Protein AF-A0A7S2J166-F1 (afdb_monomer_lite)

InterPro domains:
  IPR044669 Voltage-dependent anion channel-forming protein YneE/VCCN1/2-like [PF25539] (8-43)

Foldseek 3Di:
DVVVVVVCVVVVVVVVVVCVVCQCDDDPNHDPVVVVVVVVVVVVVVVVVVVVVVVVVVVVVVVVVVVVVVVVVVVVVVVVVPPPPDDDDDDDDPPPPPPDDPDDDPPDPPPPDDDDD

Structure (mmCIF, N/CA/C/O backbone):
data_AF-A0A7S2J166-F1
#
_entry.id   AF-A0A7S2J166-F1
#
loop_
_atom_site.group_PDB
_atom_site.id
_atom_site.type_symbol
_atom_site.label_atom_id
_atom_site.label_alt_id
_atom_site.label_comp_id
_atom_site.label_asym_id
_atom_site.label_entity_id
_atom_site.label_seq_id
_atom_site.pdbx_PDB_ins_code
_atom_site.Cartn_x
_atom_site.Cartn_y
_atom_site.Cartn_z
_atom_site.occupancy
_atom_site.B_iso_or_equiv
_atom_site.auth_seq_id
_atom_site.auth_c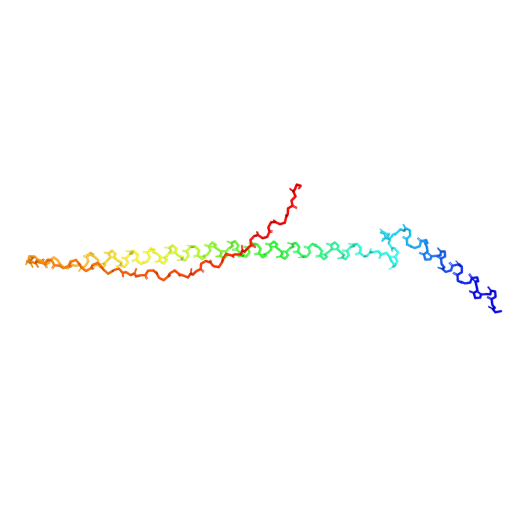omp_id
_atom_site.auth_asym_id
_atom_site.auth_atom_id
_atom_site.pdbx_PDB_model_num
ATOM 1 N N . PRO A 1 1 ? 37.830 0.603 -29.358 1.00 65.25 1 PRO A N 1
ATOM 2 C CA . PRO A 1 1 ? 37.291 0.386 -27.993 1.00 65.25 1 PRO A CA 1
ATOM 3 C C . PRO A 1 1 ? 36.640 1.632 -27.368 1.00 65.25 1 PRO A C 1
ATOM 5 O O . PRO A 1 1 ? 35.513 1.531 -26.905 1.00 65.25 1 PRO A O 1
ATOM 8 N N . ILE A 1 2 ? 37.306 2.795 -27.390 1.00 76.38 2 ILE A N 1
ATOM 9 C CA . ILE A 1 2 ? 36.811 4.027 -26.746 1.00 76.38 2 ILE A CA 1
ATOM 10 C C . ILE A 1 2 ? 35.511 4.530 -27.393 1.00 76.38 2 ILE A C 1
ATOM 12 O O . ILE A 1 2 ? 34.569 4.838 -26.671 1.00 76.38 2 ILE A O 1
ATOM 16 N N . SER A 1 3 ? 35.413 4.526 -28.731 1.00 79.50 3 SER A N 1
ATOM 17 C CA . SER A 1 3 ? 34.187 4.984 -29.407 1.00 79.50 3 SER A CA 1
ATOM 18 C C . SER A 1 3 ? 32.979 4.092 -29.107 1.00 79.50 3 SER A C 1
ATOM 20 O O . SER A 1 3 ? 31.886 4.597 -28.900 1.00 79.50 3 SER A O 1
ATOM 22 N N . MET A 1 4 ? 33.178 2.775 -29.004 1.00 85.12 4 MET A N 1
ATOM 23 C CA . MET A 1 4 ? 32.102 1.835 -28.682 1.00 85.12 4 MET A CA 1
ATOM 24 C C . MET A 1 4 ? 31.575 2.051 -27.255 1.00 85.12 4 MET A C 1
ATOM 26 O O . MET A 1 4 ? 30.369 2.026 -27.039 1.00 85.12 4 MET A O 1
ATOM 30 N N . GLY A 1 5 ? 32.471 2.338 -26.301 1.00 83.56 5 GLY A N 1
ATOM 31 C CA . GLY A 1 5 ? 32.091 2.682 -24.930 1.00 83.56 5 GLY A CA 1
ATOM 32 C C . GLY A 1 5 ? 31.272 3.969 -24.861 1.00 83.56 5 GLY A C 1
ATOM 33 O O . GLY A 1 5 ? 30.214 3.983 -24.244 1.00 83.56 5 GLY A O 1
ATOM 34 N N . THR A 1 6 ? 31.702 5.028 -25.553 1.00 86.19 6 THR A N 1
ATOM 35 C CA . THR A 1 6 ? 30.941 6.286 -25.589 1.00 86.19 6 THR A CA 1
ATOM 36 C C . THR A 1 6 ? 29.576 6.116 -26.249 1.00 86.19 6 THR A C 1
ATOM 38 O O . THR A 1 6 ? 28.597 6.656 -25.749 1.00 86.19 6 THR A O 1
ATOM 41 N N . THR A 1 7 ? 29.482 5.332 -27.326 1.00 87.88 7 THR A N 1
ATOM 42 C CA . THR A 1 7 ? 28.211 5.085 -28.014 1.00 87.88 7 THR A CA 1
ATOM 43 C C . THR A 1 7 ? 27.226 4.323 -27.125 1.00 87.88 7 THR A C 1
ATOM 45 O O . THR A 1 7 ? 26.077 4.742 -27.028 1.00 87.88 7 THR A O 1
ATOM 48 N N . CYS A 1 8 ? 27.667 3.284 -26.404 1.00 86.44 8 CYS A N 1
ATOM 49 C CA . CYS A 1 8 ? 26.810 2.598 -25.430 1.00 86.44 8 CYS A CA 1
ATOM 50 C C . CYS A 1 8 ? 26.313 3.534 -24.322 1.00 86.44 8 CYS A C 1
ATOM 52 O O . CYS A 1 8 ? 25.156 3.439 -23.933 1.00 86.44 8 CYS A O 1
ATOM 54 N N . CYS A 1 9 ? 27.154 4.450 -23.831 1.00 88.81 9 CYS A N 1
ATOM 55 C CA . CYS A 1 9 ? 26.725 5.407 -22.811 1.00 88.81 9 CYS A CA 1
ATOM 56 C C . CYS A 1 9 ? 25.639 6.364 -23.327 1.00 88.81 9 CYS A C 1
ATOM 58 O O . CYS A 1 9 ? 24.683 6.619 -22.607 1.00 88.81 9 CYS A O 1
ATOM 60 N N . PHE A 1 10 ? 25.762 6.884 -24.554 1.00 90.31 10 PHE A N 1
ATOM 61 C CA . PHE A 1 10 ? 24.752 7.789 -25.120 1.00 90.31 10 PHE A CA 1
ATOM 62 C C . PHE A 1 10 ? 23.413 7.090 -25.362 1.00 90.31 10 PHE A C 1
ATOM 64 O O . PHE A 1 10 ? 22.386 7.625 -24.963 1.00 90.31 10 PHE A O 1
ATOM 71 N N . TYR A 1 11 ? 23.425 5.892 -25.954 1.00 91.31 11 TYR A N 1
ATOM 72 C CA . TYR A 1 11 ? 22.192 5.129 -26.171 1.00 91.31 11 TYR A CA 1
ATOM 73 C C . TYR A 1 11 ? 21.555 4.664 -24.860 1.00 91.31 11 TYR A C 1
ATOM 75 O O .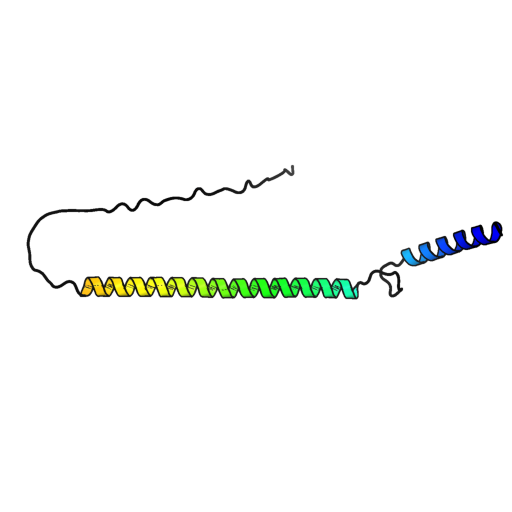 TYR A 1 11 ? 20.347 4.773 -24.707 1.00 91.31 11 TYR A O 1
ATOM 83 N N . GLY A 1 12 ? 22.358 4.216 -23.890 1.00 88.62 12 GLY A N 1
ATOM 84 C CA . GLY A 1 12 ? 21.832 3.810 -22.587 1.00 88.62 12 GLY A CA 1
ATOM 85 C C . GLY A 1 12 ? 21.203 4.971 -21.812 1.00 88.62 12 GLY A C 1
ATOM 86 O O . GLY A 1 12 ? 20.191 4.784 -21.150 1.00 88.62 12 GLY A O 1
ATOM 87 N N . LEU A 1 13 ? 21.767 6.182 -21.901 1.00 90.31 13 LEU A N 1
ATOM 88 C CA . LEU A 1 13 ? 21.167 7.365 -21.274 1.00 90.31 13 LEU A CA 1
ATOM 89 C C . LEU A 1 13 ? 19.867 7.802 -21.960 1.00 90.31 13 LEU A C 1
ATOM 91 O O . LEU A 1 13 ? 18.953 8.241 -21.266 1.00 90.31 13 LEU A O 1
ATOM 95 N N . ASP A 1 14 ? 19.790 7.689 -23.286 1.00 90.44 14 ASP A N 1
ATOM 96 C CA . ASP A 1 14 ? 18.577 7.991 -24.056 1.00 90.44 14 ASP A CA 1
ATOM 97 C C . ASP A 1 14 ? 17.433 7.030 -23.692 1.00 90.44 14 ASP A C 1
ATOM 99 O O . ASP A 1 14 ? 16.322 7.464 -23.397 1.00 90.44 14 ASP A O 1
ATOM 103 N N . GLU A 1 15 ? 17.735 5.733 -23.590 1.00 87.62 15 GLU A N 1
ATOM 104 C CA . GLU A 1 15 ? 16.773 4.692 -23.212 1.00 87.62 15 GLU A CA 1
ATOM 105 C C . GLU A 1 15 ? 16.253 4.874 -21.777 1.00 87.62 15 GLU A C 1
ATOM 107 O O . GLU A 1 15 ? 15.044 4.877 -21.560 1.00 87.62 15 GLU A O 1
ATOM 112 N N . ILE A 1 16 ? 17.134 5.154 -20.808 1.00 87.75 16 ILE A N 1
ATOM 113 C CA . ILE A 1 16 ? 16.718 5.481 -19.430 1.00 87.75 16 ILE A CA 1
ATOM 114 C C . ILE A 1 16 ? 15.861 6.755 -19.405 1.00 87.75 16 ILE A C 1
ATOM 116 O O . ILE A 1 16 ? 14.907 6.850 -18.635 1.00 87.75 16 ILE A O 1
ATOM 120 N N . GLY A 1 17 ? 16.200 7.750 -20.228 1.00 86.81 17 GLY A N 1
ATOM 121 C CA . GLY A 1 17 ? 15.416 8.976 -20.356 1.00 86.81 17 GLY A CA 1
ATOM 122 C C . GLY A 1 17 ? 13.990 8.705 -20.833 1.00 86.81 17 GLY A C 1
ATOM 123 O O . GLY A 1 17 ? 13.049 9.251 -20.260 1.00 86.81 17 GLY A O 1
ATOM 124 N N . ALA A 1 18 ? 13.838 7.828 -21.826 1.00 85.69 18 ALA A N 1
ATOM 125 C CA . ALA A 1 18 ? 12.541 7.406 -22.341 1.00 85.69 18 ALA A CA 1
ATOM 126 C C . ALA A 1 18 ? 11.743 6.586 -21.311 1.00 85.69 18 ALA A C 1
ATOM 128 O O . ALA A 1 18 ? 10.560 6.855 -21.111 1.00 85.69 18 ALA A O 1
ATOM 129 N N . GLU A 1 19 ? 12.382 5.647 -20.604 1.00 85.88 19 GLU A N 1
ATOM 130 C CA . GLU A 1 19 ? 11.728 4.860 -19.545 1.00 85.88 19 GLU A CA 1
ATOM 131 C C . GLU A 1 19 ? 11.201 5.748 -18.404 1.00 85.88 19 GLU A C 1
ATOM 133 O O . GLU A 1 19 ? 10.119 5.520 -17.868 1.00 85.88 19 GLU A O 1
ATOM 138 N N . LEU A 1 20 ? 11.929 6.807 -18.039 1.00 85.69 20 LEU A N 1
ATOM 139 C CA . LEU A 1 20 ? 11.512 7.724 -16.975 1.00 85.69 20 LEU A CA 1
ATOM 140 C C . LEU A 1 20 ? 10.432 8.731 -17.405 1.00 85.69 20 LEU A C 1
ATOM 142 O O . LEU A 1 20 ? 9.855 9.396 -16.540 1.00 85.69 20 LEU A O 1
ATOM 146 N N . GLU A 1 21 ? 10.148 8.871 -18.704 1.00 87.44 21 GLU A N 1
ATOM 147 C CA . GLU A 1 21 ? 9.132 9.804 -19.206 1.00 87.44 21 GLU A CA 1
ATOM 148 C C . GLU A 1 21 ? 7.706 9.345 -18.853 1.00 87.44 21 GLU A C 1
ATOM 150 O O . GLU A 1 21 ? 6.828 10.179 -18.608 1.00 87.44 21 GLU A O 1
ATOM 155 N N . GLN A 1 22 ? 7.469 8.030 -18.769 1.00 86.00 22 GLN A N 1
ATOM 156 C CA . GLN A 1 22 ? 6.150 7.450 -18.495 1.00 86.00 22 GLN A CA 1
ATOM 157 C C . GLN A 1 22 ? 6.141 6.525 -17.270 1.00 86.00 22 GLN A C 1
ATOM 159 O O . GLN A 1 22 ? 5.782 5.361 -17.381 1.00 86.00 22 GLN A O 1
ATOM 164 N N . PRO A 1 23 ? 6.374 7.048 -16.055 1.00 85.38 23 PRO A N 1
ATOM 165 C CA . PRO A 1 23 ? 6.594 6.228 -14.858 1.00 85.38 23 PRO A CA 1
ATOM 166 C C . PRO A 1 23 ? 5.348 5.479 -14.336 1.00 85.38 23 PRO A C 1
ATOM 168 O O . PRO A 1 23 ? 5.397 4.819 -13.295 1.00 85.38 23 PRO A O 1
ATOM 171 N N . PHE A 1 24 ? 4.198 5.638 -14.994 1.00 89.50 24 PHE A N 1
ATOM 172 C CA . PHE A 1 24 ? 2.901 5.072 -14.608 1.00 89.50 24 PHE A CA 1
ATOM 173 C C . PHE A 1 24 ? 2.353 4.086 -15.649 1.00 89.50 24 PHE A C 1
ATOM 175 O O . PHE A 1 24 ? 1.137 3.882 -15.720 1.00 89.50 24 PHE A O 1
ATOM 182 N N . GLY A 1 25 ? 3.221 3.527 -16.487 1.00 86.88 25 GLY A N 1
ATOM 183 C CA . GLY A 1 25 ? 2.859 2.541 -17.490 1.00 86.88 25 GLY A CA 1
ATOM 184 C C . GLY A 1 25 ? 2.786 1.112 -16.944 1.00 86.88 25 GLY A C 1
ATOM 185 O O . GLY A 1 25 ? 2.360 0.847 -15.814 1.00 86.88 25 GLY A O 1
ATOM 186 N N . VAL A 1 26 ? 3.143 0.171 -17.814 1.00 85.62 26 VAL A N 1
ATOM 187 C CA . VAL A 1 26 ? 3.185 -1.272 -17.539 1.00 85.62 26 VAL A CA 1
ATOM 188 C C . VAL A 1 26 ? 4.595 -1.841 -17.695 1.00 85.62 26 VAL A C 1
ATOM 190 O O . VAL A 1 26 ? 4.764 -3.064 -17.669 1.00 85.62 26 VAL A O 1
ATOM 193 N N . ASP A 1 27 ? 5.587 -0.971 -17.872 1.00 87.25 27 ASP A N 1
ATOM 194 C CA . ASP A 1 27 ? 6.967 -1.368 -18.066 1.00 87.25 27 ASP A CA 1
ATOM 195 C C . ASP A 1 27 ? 7.561 -1.905 -16.757 1.00 87.25 27 ASP A C 1
ATOM 197 O O . ASP A 1 27 ? 7.110 -1.569 -15.657 1.00 87.25 27 ASP A O 1
ATOM 201 N N . PRO A 1 28 ? 8.584 -2.774 -16.831 1.00 85.06 28 PRO A N 1
ATOM 202 C CA . PRO A 1 28 ? 9.154 -3.404 -15.642 1.00 85.06 28 PRO A CA 1
ATOM 203 C C . PRO A 1 28 ? 9.700 -2.416 -14.602 1.00 85.06 28 PRO A C 1
ATOM 205 O O . PRO A 1 28 ? 9.730 -2.746 -13.414 1.00 85.06 28 PRO A O 1
ATOM 208 N N . ASN A 1 29 ? 10.132 -1.236 -15.055 1.00 85.56 29 ASN A N 1
ATOM 209 C CA . ASN A 1 29 ? 10.717 -0.182 -14.228 1.00 85.56 29 ASN A CA 1
ATOM 210 C C . ASN A 1 29 ? 9.695 0.882 -13.789 1.00 85.56 29 ASN A C 1
ATOM 212 O O . ASN A 1 29 ? 10.058 1.797 -13.047 1.00 85.56 29 ASN A O 1
ATOM 216 N N . ASP A 1 30 ? 8.426 0.738 -14.178 1.00 91.81 30 ASP A N 1
ATOM 217 C CA . ASP A 1 30 ? 7.360 1.645 -13.764 1.00 91.81 30 ASP A CA 1
ATOM 218 C C . ASP A 1 30 ? 6.953 1.441 -12.307 1.00 91.81 30 ASP A C 1
ATOM 220 O O . ASP A 1 30 ? 7.198 0.407 -11.667 1.00 91.81 30 ASP A O 1
ATOM 224 N N . PHE A 1 31 ? 6.264 2.441 -11.757 1.00 90.44 31 PHE A N 1
ATOM 225 C CA . PHE A 1 31 ? 5.750 2.334 -10.405 1.00 90.44 31 PHE A CA 1
ATOM 226 C C . PHE A 1 31 ? 4.716 1.204 -10.295 1.00 90.44 31 PHE A C 1
ATOM 228 O O . PHE A 1 31 ? 3.762 1.142 -11.072 1.00 90.44 31 PHE A O 1
ATOM 235 N N . PRO A 1 32 ? 4.806 0.342 -9.265 1.00 92.00 32 PRO A N 1
ATOM 236 C CA . PRO A 1 32 ? 3.875 -0.764 -9.087 1.00 92.00 32 PRO A CA 1
ATOM 237 C C . PRO A 1 32 ? 2.541 -0.280 -8.489 1.00 92.00 32 PRO A C 1
ATOM 239 O O . PRO A 1 32 ? 2.207 -0.584 -7.340 1.00 92.00 32 PRO A O 1
ATOM 242 N N . LEU A 1 33 ? 1.757 0.460 -9.278 1.00 92.12 33 LEU A N 1
ATOM 243 C CA . LEU A 1 33 ? 0.521 1.126 -8.850 1.00 92.12 33 LEU A CA 1
ATOM 244 C C . LEU A 1 33 ? -0.506 0.160 -8.255 1.00 92.12 33 LEU A C 1
ATOM 246 O O . LEU A 1 33 ? -1.127 0.468 -7.241 1.00 92.12 33 LEU A O 1
ATOM 250 N N . ILE A 1 34 ? -0.640 -1.038 -8.827 1.00 92.31 34 ILE A N 1
ATOM 251 C CA . ILE A 1 34 ? -1.554 -2.066 -8.310 1.00 92.31 34 ILE A CA 1
ATOM 252 C C . ILE A 1 34 ? -1.137 -2.530 -6.913 1.00 92.31 34 ILE A C 1
ATOM 254 O O . ILE A 1 34 ? -1.981 -2.670 -6.031 1.00 92.31 34 ILE A O 1
ATOM 258 N N . LYS A 1 35 ? 0.167 -2.732 -6.676 1.00 94.12 35 LYS A N 1
ATOM 259 C CA . LYS A 1 35 ? 0.659 -3.125 -5.346 1.00 94.12 35 LYS A CA 1
ATOM 260 C C . LYS A 1 35 ? 0.399 -2.016 -4.332 1.00 94.12 35 LYS A C 1
ATOM 262 O O . LYS A 1 35 ? -0.079 -2.298 -3.243 1.00 94.12 35 LYS A O 1
ATOM 267 N N . MET A 1 36 ? 0.656 -0.769 -4.719 1.00 94.50 36 MET A N 1
ATOM 268 C CA . MET A 1 36 ? 0.420 0.398 -3.871 1.00 94.50 36 MET A CA 1
ATOM 269 C C . MET A 1 36 ? -1.066 0.569 -3.525 1.00 94.50 36 MET A C 1
ATOM 271 O O . MET A 1 36 ? -1.404 0.795 -2.366 1.00 94.50 36 MET A O 1
ATOM 275 N N . GLY A 1 37 ? -1.955 0.401 -4.508 1.00 95.50 37 GLY A N 1
ATOM 276 C CA . GLY A 1 37 ? -3.403 0.443 -4.304 1.00 95.50 37 GLY A CA 1
ATOM 277 C C . GLY A 1 37 ? -3.898 -0.664 -3.374 1.00 95.50 37 GLY A C 1
ATOM 278 O O . GLY A 1 37 ? -4.708 -0.398 -2.489 1.00 95.50 37 GLY A O 1
ATOM 279 N N . ASN A 1 38 ? -3.364 -1.880 -3.517 1.00 96.88 38 ASN A N 1
ATOM 280 C CA . ASN A 1 38 ? -3.689 -2.989 -2.622 1.00 96.88 38 ASN A CA 1
ATOM 281 C C . ASN A 1 38 ? -3.226 -2.712 -1.186 1.00 96.88 38 ASN A C 1
ATOM 283 O O . ASN A 1 38 ? -4.017 -2.869 -0.263 1.00 96.88 38 ASN A O 1
ATOM 287 N N . SER A 1 39 ? -1.997 -2.222 -0.991 1.00 96.81 39 SER A N 1
ATOM 288 C CA . SER A 1 39 ? -1.512 -1.850 0.345 1.00 96.81 39 SER A CA 1
ATOM 289 C C . SER A 1 39 ? -2.377 -0.767 0.994 1.00 96.81 39 SER A C 1
ATOM 291 O O . SER A 1 39 ? -2.720 -0.878 2.166 1.00 96.81 39 SER A O 1
ATOM 293 N N . LEU A 1 40 ? -2.804 0.240 0.225 1.00 96.62 40 LEU A N 1
ATOM 294 C CA . LEU A 1 40 ? -3.708 1.271 0.733 1.00 96.62 40 LEU A CA 1
ATOM 295 C C . LEU A 1 40 ? -5.079 0.697 1.125 1.00 96.62 40 LEU A C 1
ATOM 297 O O . LEU A 1 40 ? -5.651 1.093 2.140 1.00 96.62 40 LEU A O 1
ATOM 301 N N . ALA A 1 41 ? -5.620 -0.226 0.328 1.00 97.06 41 ALA A N 1
ATOM 302 C CA . ALA A 1 41 ? -6.884 -0.883 0.639 1.00 97.06 41 ALA A CA 1
ATOM 303 C C . ALA A 1 41 ? -6.792 -1.711 1.933 1.00 97.06 41 ALA A C 1
ATOM 305 O O . ALA A 1 41 ? -7.695 -1.635 2.769 1.00 97.06 41 ALA A O 1
ATOM 306 N N . ASP A 1 42 ? -5.687 -2.433 2.124 1.00 97.62 42 ASP A N 1
ATOM 307 C CA . ASP A 1 42 ? -5.428 -3.224 3.329 1.00 97.62 42 ASP A CA 1
ATOM 308 C C . ASP A 1 42 ? -5.320 -2.336 4.581 1.00 97.62 42 ASP A C 1
ATOM 310 O O . ASP A 1 42 ? -5.909 -2.644 5.624 1.00 97.62 42 ASP A O 1
ATOM 314 N N . ASP A 1 43 ? -4.636 -1.194 4.475 1.00 97.00 43 ASP A N 1
ATOM 315 C CA . ASP A 1 43 ? -4.522 -0.222 5.567 1.00 97.00 43 ASP A CA 1
ATOM 316 C C . ASP A 1 43 ? -5.894 0.338 5.972 1.00 97.00 43 ASP A C 1
ATOM 318 O O . ASP A 1 43 ? -6.225 0.428 7.162 1.00 97.00 43 ASP A O 1
ATOM 322 N N . LEU A 1 44 ? -6.732 0.676 4.989 1.00 96.88 44 LEU A N 1
ATOM 323 C CA . LEU A 1 44 ? -8.089 1.165 5.235 1.00 96.88 44 LEU A CA 1
ATOM 324 C C . LEU A 1 44 ? -8.978 0.095 5.878 1.00 96.88 44 LEU A C 1
ATOM 326 O O . LEU A 1 44 ? -9.721 0.403 6.815 1.00 96.88 44 LEU A O 1
ATOM 330 N N . ASP A 1 45 ? -8.891 -1.157 5.431 1.00 97.38 45 ASP A N 1
ATOM 331 C CA . ASP A 1 45 ? -9.627 -2.265 6.044 1.00 97.38 45 ASP A CA 1
ATOM 332 C C . ASP A 1 45 ? -9.187 -2.485 7.501 1.00 97.38 45 ASP A C 1
ATOM 334 O O . ASP A 1 45 ? -10.020 -2.612 8.407 1.00 97.38 45 ASP A O 1
ATOM 338 N N . CYS A 1 46 ? -7.883 -2.422 7.775 1.00 95.81 46 CYS A N 1
ATOM 339 C CA . CYS A 1 46 ? -7.350 -2.500 9.134 1.00 95.81 46 CYS A CA 1
ATOM 340 C C . CYS A 1 46 ? -7.901 -1.383 10.038 1.00 95.81 46 CYS A C 1
ATOM 342 O O . CYS A 1 46 ? -8.358 -1.642 11.164 1.00 95.81 46 CYS A O 1
ATOM 344 N N . LEU A 1 47 ? -7.930 -0.145 9.538 1.00 96.75 47 LEU A N 1
ATOM 345 C CA . LEU A 1 47 ? -8.494 0.998 10.257 1.00 96.75 47 LEU A CA 1
ATOM 346 C C . LEU A 1 47 ? -9.988 0.816 10.538 1.00 96.75 47 LEU A C 1
ATOM 348 O O . LEU A 1 47 ? -10.431 1.035 11.670 1.00 96.75 47 LEU A O 1
ATOM 352 N N . LEU A 1 48 ? -10.767 0.362 9.554 1.00 96.44 48 LEU A N 1
ATOM 353 C CA . LEU A 1 48 ? -12.202 0.118 9.713 1.00 96.44 48 LEU A CA 1
ATOM 354 C C . LEU A 1 48 ? -12.487 -0.977 10.743 1.00 96.4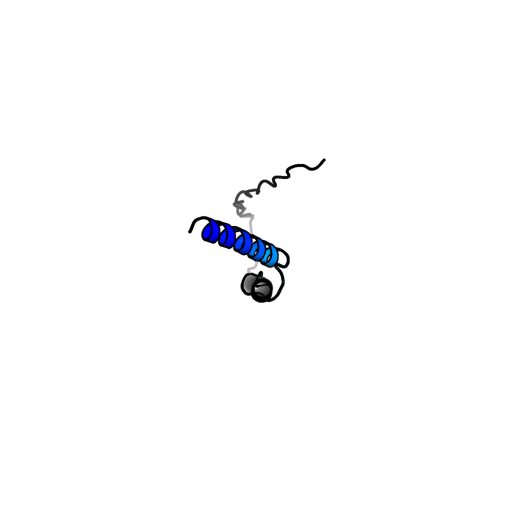4 48 LEU A C 1
ATOM 356 O O . LEU A 1 48 ? -13.339 -0.801 11.622 1.00 96.44 48 LEU A O 1
ATOM 360 N N . ARG A 1 49 ? -11.751 -2.090 10.694 1.00 95.56 49 ARG A N 1
ATOM 361 C CA . ARG A 1 49 ? -11.866 -3.177 11.679 1.00 95.56 49 ARG A CA 1
ATOM 362 C C . ARG A 1 49 ? -11.528 -2.693 13.082 1.00 95.56 49 ARG A C 1
ATOM 364 O O . ARG A 1 49 ? -12.254 -2.996 14.031 1.00 95.56 49 ARG A O 1
ATOM 371 N N . THR A 1 50 ? -10.469 -1.901 13.212 1.00 95.75 50 THR A N 1
ATOM 372 C CA . THR A 1 50 ? -10.043 -1.333 14.495 1.00 95.75 50 THR A CA 1
ATOM 373 C C . THR A 1 50 ? -11.097 -0.383 15.054 1.00 95.75 50 THR A C 1
ATOM 375 O O . THR A 1 50 ? -11.495 -0.518 16.213 1.00 95.75 50 THR A O 1
ATOM 378 N N . ALA A 1 51 ? -11.624 0.521 14.227 1.00 93.75 51 ALA A N 1
ATOM 379 C CA . ALA A 1 51 ? -12.688 1.436 14.620 1.00 93.75 51 ALA A CA 1
ATOM 380 C C . ALA A 1 51 ? -13.950 0.679 15.060 1.00 93.75 51 ALA A C 1
ATOM 382 O O . ALA A 1 51 ? -14.529 0.985 16.105 1.00 93.75 51 ALA A O 1
ATOM 383 N N . ASN A 1 52 ? -14.355 -0.355 14.318 1.00 94.06 52 ASN A N 1
ATOM 384 C CA . ASN A 1 52 ? -15.503 -1.185 14.681 1.00 94.06 52 ASN A CA 1
ATOM 385 C C . ASN A 1 52 ? -15.282 -1.922 16.005 1.00 94.06 52 ASN A C 1
ATOM 387 O O . ASN A 1 52 ? -16.151 -1.880 16.879 1.00 94.06 52 ASN A O 1
ATOM 391 N N . LYS A 1 53 ? -14.106 -2.524 16.204 1.00 93.81 53 LYS A N 1
ATOM 392 C CA . LYS A 1 53 ? -13.754 -3.200 17.459 1.00 93.81 53 LYS A CA 1
ATOM 393 C C . LYS A 1 53 ? -13.799 -2.242 18.650 1.00 93.81 53 LYS A C 1
ATOM 395 O O . LYS A 1 53 ? -14.382 -2.577 19.678 1.00 93.81 53 LYS A O 1
ATOM 400 N N . GLN A 1 54 ? -13.260 -1.031 18.504 1.00 92.94 54 GLN A N 1
ATOM 401 C CA . GLN A 1 54 ? -13.318 -0.007 19.550 1.00 92.94 54 GLN A CA 1
ATOM 402 C C . GLN A 1 54 ? -14.756 0.423 19.863 1.00 92.94 54 GLN A C 1
ATOM 404 O O . GLN A 1 54 ? -15.112 0.573 21.032 1.00 92.94 54 GLN A O 1
ATOM 409 N N . ARG A 1 55 ? -15.606 0.593 18.842 1.00 91.62 55 ARG A N 1
ATOM 410 C CA . ARG A 1 55 ? -17.023 0.946 19.037 1.00 91.62 55 ARG A CA 1
ATOM 411 C C . ARG A 1 55 ? -17.781 -0.141 19.791 1.00 91.62 55 ARG A C 1
ATOM 413 O O . ARG A 1 55 ? -18.583 0.186 20.662 1.00 91.62 55 ARG A O 1
ATOM 420 N N . VAL A 1 56 ? -17.535 -1.410 19.470 1.00 91.69 56 VAL A N 1
ATOM 421 C CA . VAL A 1 56 ? -18.157 -2.546 20.164 1.00 91.69 56 VAL A CA 1
ATOM 422 C C . VAL A 1 56 ? -17.658 -2.641 21.605 1.00 91.69 56 VAL A C 1
ATOM 424 O O . VAL A 1 56 ? -18.486 -2.725 22.507 1.00 91.69 56 VAL A O 1
ATOM 427 N N . SER A 1 57 ? -16.343 -2.540 21.833 1.00 91.88 57 SER A N 1
ATOM 428 C CA . SER A 1 57 ? -15.765 -2.576 23.185 1.00 91.88 57 SER A CA 1
ATOM 429 C C . SER A 1 57 ? -16.348 -1.478 24.070 1.00 91.88 57 SER A C 1
ATOM 431 O O . SER A 1 57 ? -16.893 -1.775 25.122 1.00 91.88 57 SER A O 1
ATOM 433 N N . ARG A 1 58 ? -16.382 -0.225 23.591 1.00 91.00 58 ARG A N 1
ATOM 434 C CA . ARG A 1 58 ? -16.966 0.891 24.356 1.00 91.00 58 ARG A CA 1
ATOM 435 C C . ARG A 1 58 ? -18.427 0.656 24.728 1.00 91.00 58 ARG A C 1
ATOM 437 O O . ARG A 1 58 ? -18.852 1.030 25.813 1.00 91.00 58 ARG A O 1
ATOM 444 N N . ARG A 1 59 ? -19.219 0.062 23.828 1.00 90.88 59 ARG A N 1
ATOM 445 C CA . ARG A 1 59 ? -20.621 -0.274 24.123 1.00 90.88 59 ARG A CA 1
ATOM 446 C C . ARG A 1 59 ? -20.730 -1.350 25.198 1.00 90.88 59 ARG A C 1
ATOM 448 O O . ARG A 1 59 ? -21.614 -1.252 26.041 1.00 90.88 59 ARG A O 1
ATOM 455 N N . HIS A 1 60 ? -19.854 -2.349 25.157 1.00 92.00 60 HIS A N 1
ATOM 456 C CA . HIS A 1 60 ? -19.800 -3.395 26.170 1.00 92.00 60 HIS A CA 1
ATOM 457 C C . HIS A 1 60 ? -19.410 -2.823 2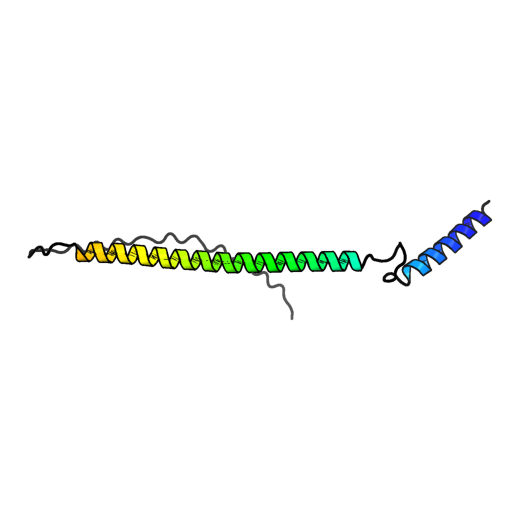7.538 1.00 92.00 60 HIS A C 1
ATOM 459 O O . HIS A 1 60 ? -20.124 -3.051 28.508 1.00 92.00 60 HIS A O 1
ATOM 465 N N . ASP A 1 61 ? -18.355 -2.009 27.597 1.00 90.81 61 ASP A N 1
ATOM 466 C CA . ASP A 1 61 ? -17.861 -1.410 28.843 1.00 90.81 61 ASP A CA 1
ATOM 467 C C . ASP A 1 61 ? -18.939 -0.544 29.518 1.00 90.81 61 ASP A C 1
ATOM 469 O O . ASP A 1 61 ? -19.191 -0.673 30.714 1.00 90.81 61 ASP A O 1
ATOM 473 N N . LEU A 1 62 ? -19.661 0.266 28.733 1.00 91.00 62 LEU A N 1
ATOM 474 C CA . LEU A 1 62 ? -20.790 1.058 29.232 1.00 91.00 62 LEU A CA 1
ATOM 475 C C . LEU A 1 62 ? -21.955 0.185 29.722 1.00 91.00 62 LEU A C 1
ATOM 477 O O . LEU A 1 62 ? -22.590 0.510 30.725 1.00 91.00 62 LEU A O 1
ATOM 481 N N . ALA A 1 63 ? -22.265 -0.911 29.024 1.00 90.19 63 ALA A N 1
ATOM 482 C CA . ALA A 1 63 ? -23.332 -1.821 29.434 1.00 90.19 63 ALA A CA 1
ATOM 483 C C . ALA A 1 63 ? -22.996 -2.536 30.753 1.00 90.19 63 ALA A C 1
ATOM 485 O O . ALA A 1 63 ? -23.866 -2.682 31.614 1.00 90.19 63 ALA A O 1
ATOM 486 N N . GLU A 1 64 ? -21.737 -2.935 30.933 1.00 92.50 64 GLU A N 1
ATOM 487 C CA . GLU A 1 64 ? -21.243 -3.521 32.180 1.00 92.50 64 GLU A CA 1
ATOM 488 C C . GLU A 1 64 ? -21.269 -2.515 33.333 1.00 92.50 64 GLU A C 1
ATOM 490 O O . GLU A 1 64 ? -21.729 -2.846 34.426 1.00 92.50 64 GLU A O 1
ATOM 495 N N . GLU A 1 65 ? -20.876 -1.263 33.093 1.00 91.19 65 GLU A N 1
ATOM 496 C CA . GLU A 1 65 ? -20.950 -0.214 34.111 1.00 91.19 65 GLU A CA 1
ATOM 497 C C . GLU A 1 65 ? -22.396 0.040 34.570 1.00 91.19 65 GLU A C 1
ATOM 499 O O . GLU A 1 65 ? -22.670 0.134 35.772 1.00 91.19 65 GLU A O 1
ATOM 504 N N . VAL A 1 66 ? -23.351 0.088 33.632 1.00 91.62 66 VAL A N 1
ATOM 505 C CA . VAL A 1 66 ? -24.779 0.232 33.955 1.00 91.62 66 VAL A CA 1
ATOM 506 C C . VAL A 1 66 ? -25.270 -0.948 34.796 1.00 91.62 66 VAL A C 1
ATOM 508 O O . VAL A 1 66 ? -25.865 -0.720 35.854 1.00 91.62 66 VAL A O 1
ATOM 511 N N . ARG A 1 67 ? -24.968 -2.189 34.388 1.00 92.06 67 ARG A N 1
ATOM 512 C CA . ARG A 1 67 ? -25.329 -3.401 35.144 1.00 92.06 67 ARG A CA 1
ATOM 513 C C . ARG A 1 67 ? -24.735 -3.406 36.551 1.00 92.06 67 ARG A C 1
ATOM 515 O O . ARG A 1 67 ? -25.430 -3.720 37.521 1.00 92.06 67 ARG A O 1
ATOM 522 N N . HIS A 1 68 ? -23.464 -3.032 36.686 1.00 93.81 68 HIS A N 1
ATOM 523 C CA . HIS A 1 6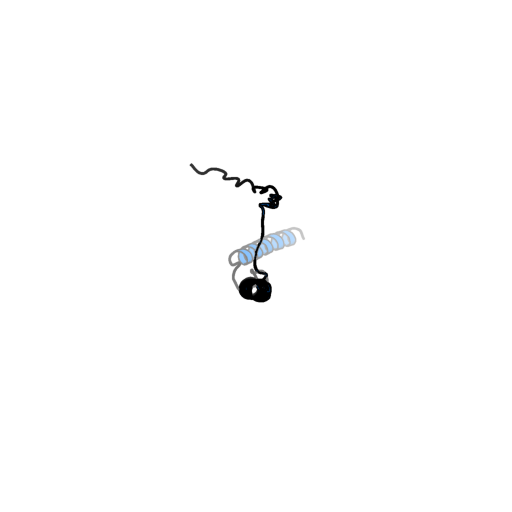8 ? -22.797 -2.958 37.982 1.00 93.81 68 HIS A CA 1
ATOM 524 C C . HIS A 1 68 ? -23.466 -1.920 38.891 1.00 93.81 68 HIS A C 1
ATOM 526 O O . HIS A 1 68 ? -23.772 -2.199 40.054 1.00 93.81 68 HIS A O 1
ATOM 532 N N . ARG A 1 69 ? -23.784 -0.739 38.346 1.00 91.50 69 ARG A N 1
ATOM 533 C CA . ARG A 1 69 ? -24.469 0.324 39.089 1.00 91.50 69 ARG A CA 1
ATOM 534 C C . ARG A 1 69 ? -25.867 -0.095 39.545 1.00 91.50 69 ARG A C 1
ATOM 536 O O . ARG A 1 69 ? -26.263 0.231 40.665 1.00 91.50 69 ARG A O 1
ATOM 543 N N . GLU A 1 70 ? -26.618 -0.801 38.707 1.00 92.56 70 GLU A N 1
ATOM 544 C CA . GLU A 1 70 ? -27.935 -1.343 39.062 1.00 92.56 70 GLU A CA 1
ATOM 545 C C . GLU A 1 70 ? -27.842 -2.399 40.162 1.00 92.56 70 GLU A C 1
ATOM 547 O O . GLU A 1 70 ? -28.588 -2.333 41.140 1.00 92.56 70 GLU A O 1
ATOM 552 N N . THR A 1 71 ? -26.871 -3.306 40.062 1.00 93.75 71 THR A N 1
ATOM 553 C CA . THR A 1 71 ? -26.613 -4.328 41.084 1.00 93.75 71 THR A CA 1
ATOM 554 C C . THR A 1 71 ? -26.326 -3.682 42.442 1.00 93.75 71 THR A C 1
ATOM 556 O O . THR A 1 71 ? -26.959 -4.022 43.442 1.00 93.75 71 THR A O 1
ATOM 559 N N . MET A 1 72 ? -25.451 -2.672 42.479 1.00 89.81 72 MET A N 1
ATOM 560 C CA . MET A 1 72 ? -25.128 -1.940 43.710 1.00 89.81 72 MET A CA 1
ATOM 561 C C . MET A 1 72 ? -26.333 -1.179 44.279 1.00 89.81 72 MET A C 1
ATOM 563 O O . MET A 1 72 ? -26.519 -1.123 45.498 1.00 89.81 72 MET A O 1
ATOM 567 N N . ARG A 1 73 ? -27.190 -0.614 43.417 1.00 89.94 73 ARG A N 1
ATOM 568 C CA . ARG A 1 73 ? -28.448 0.022 43.844 1.00 89.94 73 ARG A CA 1
ATOM 569 C C . ARG A 1 73 ? -29.416 -0.982 44.462 1.00 89.94 73 ARG A C 1
ATOM 571 O O . ARG A 1 73 ? -30.000 -0.673 45.498 1.00 89.94 73 ARG A O 1
ATOM 578 N N . SER A 1 74 ? -29.563 -2.157 43.856 1.00 88.81 74 SER A N 1
ATOM 579 C CA . SER A 1 74 ? -30.421 -3.227 44.370 1.00 88.81 74 SER A CA 1
ATOM 580 C C . SER A 1 74 ? -29.961 -3.690 45.756 1.00 88.81 74 SER A C 1
ATOM 582 O O . SER A 1 74 ? -30.748 -3.675 46.703 1.00 88.81 74 SER A O 1
ATOM 584 N N . ILE A 1 75 ? -28.660 -3.969 45.922 1.00 86.62 75 ILE A N 1
ATOM 585 C CA . ILE A 1 75 ? -28.069 -4.346 47.219 1.00 86.62 75 ILE A CA 1
ATOM 586 C C . ILE A 1 75 ? -28.370 -3.285 48.284 1.00 86.62 75 ILE A C 1
ATOM 588 O O . ILE A 1 75 ? -28.815 -3.611 49.386 1.00 86.62 75 ILE A O 1
ATOM 592 N N . ARG A 1 76 ? -28.181 -2.002 47.950 1.00 84.12 76 ARG A N 1
ATOM 593 C CA . ARG A 1 76 ? -28.469 -0.894 48.868 1.00 84.12 76 ARG A CA 1
ATOM 594 C C . ARG A 1 76 ? -29.947 -0.831 49.257 1.00 84.12 76 ARG A C 1
ATOM 596 O O . ARG A 1 76 ? -30.249 -0.629 50.426 1.00 84.12 76 ARG A O 1
ATOM 603 N N . ALA A 1 77 ? -30.865 -1.010 48.309 1.00 80.31 77 ALA A N 1
ATOM 604 C CA . ALA A 1 77 ? -32.301 -0.984 48.585 1.00 80.31 77 ALA A CA 1
ATOM 605 C C . ALA A 1 77 ? -32.731 -2.131 49.518 1.00 80.31 77 ALA A C 1
ATOM 607 O O . ALA A 1 77 ? -33.480 -1.903 50.468 1.00 80.31 77 ALA A O 1
ATOM 608 N N . HIS A 1 78 ? -32.199 -3.339 49.308 1.00 73.19 78 HIS A N 1
ATOM 609 C CA . HIS A 1 78 ? -32.461 -4.487 50.179 1.00 73.19 78 HIS A CA 1
ATOM 610 C C . HIS A 1 78 ? -31.878 -4.317 51.591 1.00 73.19 78 HIS A C 1
ATOM 612 O O . HIS A 1 78 ? -32.517 -4.722 52.564 1.00 73.19 78 HIS A O 1
ATOM 618 N N . SER A 1 79 ? -30.717 -3.668 51.732 1.00 70.25 79 SER A N 1
ATOM 619 C CA . SER A 1 79 ? -30.136 -3.359 53.047 1.00 70.25 79 SER A CA 1
ATOM 620 C C . SER A 1 79 ? -30.984 -2.360 53.846 1.00 70.25 79 SER A C 1
ATOM 622 O O . SER A 1 79 ? -31.059 -2.475 55.064 1.00 70.25 79 SER A O 1
ATOM 624 N N . VAL A 1 80 ? -31.633 -1.396 53.184 1.00 60.47 80 VAL A N 1
ATOM 625 C CA . VAL A 1 80 ? -32.489 -0.394 53.845 1.00 60.47 80 VAL A CA 1
ATOM 626 C C . VAL A 1 80 ? -33.858 -0.979 54.210 1.00 60.47 80 VAL A C 1
ATOM 628 O O . VAL A 1 80 ? -34.387 -0.675 55.275 1.00 60.47 80 VAL A O 1
ATOM 631 N N . ALA A 1 81 ? -34.414 -1.860 53.371 1.00 57.97 81 ALA A N 1
ATOM 632 C CA . ALA A 1 81 ? -35.696 -2.526 53.627 1.00 57.97 81 ALA A CA 1
ATOM 633 C C . ALA A 1 81 ? -35.632 -3.595 54.737 1.00 57.97 81 ALA A C 1
ATOM 635 O O . ALA A 1 81 ? -36.663 -3.964 55.291 1.00 57.97 81 ALA A O 1
ATOM 636 N N . SER A 1 82 ? -34.431 -4.079 55.067 1.00 54.09 82 SER A N 1
ATOM 637 C CA . SER A 1 82 ? -34.206 -5.095 56.105 1.00 54.09 82 SER A CA 1
ATOM 638 C C . SER A 1 82 ? -33.850 -4.502 57.473 1.00 54.09 82 SER A C 1
ATOM 640 O O . SER A 1 82 ? -33.569 -5.263 58.397 1.00 54.09 82 SER A O 1
ATOM 642 N N . SER A 1 83 ? -33.856 -3.170 57.633 1.00 44.53 83 SER A N 1
ATOM 643 C CA . SER A 1 83 ? -33.742 -2.560 58.961 1.00 44.53 83 SER A CA 1
ATOM 644 C C . SER A 1 83 ? -34.995 -2.901 59.775 1.00 44.53 83 SER A C 1
ATOM 646 O O . SER A 1 83 ? -36.085 -2.450 59.412 1.00 44.53 83 SER A O 1
ATOM 648 N N . PRO A 1 84 ? -34.883 -3.675 60.871 1.00 45.50 84 PRO A N 1
ATOM 649 C CA . PRO A 1 84 ? -36.017 -3.914 61.742 1.00 45.50 84 PRO A CA 1
ATOM 650 C C . PRO A 1 84 ? -36.470 -2.579 62.340 1.00 45.50 84 PRO A C 1
ATOM 652 O O . PRO A 1 84 ? -35.655 -1.745 62.741 1.00 45.50 84 PRO A O 1
ATOM 655 N N . SER A 1 85 ? -37.786 -2.384 62.384 1.00 43.84 85 SER A N 1
ATOM 656 C CA . SER A 1 85 ? -38.433 -1.322 63.149 1.00 43.84 85 SER A CA 1
ATOM 657 C C . SER A 1 85 ? -38.038 -1.467 64.621 1.00 43.84 85 SER A C 1
ATOM 659 O O . SER A 1 85 ? -38.649 -2.232 65.360 1.00 43.84 85 SER A O 1
ATOM 661 N N . ASN A 1 86 ? -36.993 -0.755 65.044 1.00 41.38 86 ASN A N 1
ATOM 662 C CA . ASN A 1 86 ? -36.707 -0.544 66.454 1.00 41.38 86 ASN A CA 1
ATOM 663 C C . ASN A 1 86 ? -37.258 0.820 66.850 1.00 41.38 86 ASN A C 1
ATOM 665 O O . ASN A 1 86 ? -36.786 1.879 66.434 1.00 41.38 86 ASN A O 1
ATOM 669 N N . HIS A 1 87 ? -38.313 0.754 67.646 1.00 38.94 87 HIS A N 1
ATOM 670 C CA . HIS A 1 87 ? -38.959 1.883 68.275 1.00 38.94 87 HIS A CA 1
ATOM 671 C C . HIS A 1 87 ? -38.009 2.509 69.323 1.00 38.94 87 HIS A C 1
ATOM 673 O O . HIS A 1 87 ? -37.692 1.871 70.318 1.00 38.94 87 HIS A O 1
ATOM 679 N N . VAL A 1 88 ? -37.629 3.773 69.079 1.00 47.44 88 VAL A N 1
ATOM 680 C CA . VAL A 1 88 ? -37.346 4.866 70.044 1.00 47.44 88 VAL A CA 1
ATOM 681 C C . VAL A 1 88 ? -36.101 4.766 70.958 1.00 47.44 88 VAL A C 1
ATOM 683 O O . VAL A 1 88 ? -36.029 3.923 71.838 1.00 47.44 88 VAL A O 1
ATOM 686 N N . VAL A 1 89 ? -35.146 5.702 70.781 1.00 39.22 89 VAL A N 1
ATOM 687 C CA . VAL A 1 89 ? -34.673 6.756 71.732 1.00 39.22 89 VAL A CA 1
ATOM 688 C C . VAL A 1 89 ? -33.298 7.305 71.275 1.00 39.22 89 VAL A C 1
ATOM 690 O O . VAL A 1 89 ? -32.324 6.568 71.234 1.00 39.22 89 VAL A O 1
ATOM 693 N N . GLY A 1 90 ? -33.207 8.625 71.047 1.00 42.41 90 GLY A N 1
ATOM 694 C CA . GLY A 1 90 ? -32.082 9.449 71.534 1.00 42.41 90 GLY A CA 1
ATOM 695 C C . GLY A 1 90 ? -30.795 9.622 70.703 1.00 42.41 90 GLY A C 1
ATOM 696 O O . GLY A 1 90 ? -30.023 8.698 70.498 1.00 42.41 90 GLY A O 1
ATOM 697 N N . THR A 1 91 ? -30.508 10.900 70.415 1.00 39.84 91 THR A N 1
ATOM 698 C CA . THR A 1 91 ? -29.182 11.560 70.317 1.00 39.84 91 THR A CA 1
ATOM 699 C C . THR A 1 91 ? -28.272 11.311 69.102 1.00 39.84 91 THR A C 1
ATOM 701 O O . THR A 1 91 ? -27.502 10.365 69.036 1.00 39.84 91 THR A O 1
ATOM 704 N N . THR A 1 92 ? -28.330 12.284 68.181 1.00 50.62 92 THR A N 1
ATOM 705 C CA . THR A 1 92 ? -27.207 12.975 67.510 1.00 50.62 92 THR A CA 1
ATOM 706 C C . THR A 1 92 ? -25.844 12.273 67.464 1.00 50.62 92 THR A C 1
ATOM 708 O O . THR A 1 92 ? -25.079 12.385 68.415 1.00 50.62 92 THR A O 1
ATOM 711 N N . THR A 1 93 ? -25.454 11.774 66.290 1.00 44.28 93 THR A N 1
ATOM 712 C CA . THR A 1 93 ? -24.083 11.917 65.765 1.00 44.28 93 THR A CA 1
ATOM 713 C C . THR A 1 93 ? -24.113 11.903 64.235 1.00 44.28 93 THR A C 1
ATOM 715 O O . THR A 1 93 ? -24.144 10.867 63.577 1.00 44.28 93 THR A O 1
ATOM 718 N N . SER A 1 94 ? -24.113 13.098 63.645 1.00 45.88 94 SER A N 1
ATOM 719 C CA . SER A 1 94 ? -23.857 13.293 62.219 1.00 45.88 94 SER A CA 1
ATOM 720 C C . SER A 1 94 ? -22.375 13.041 61.944 1.00 45.88 94 SER A C 1
ATOM 722 O O . SER A 1 94 ? -21.560 13.957 62.020 1.00 45.88 94 SER A O 1
ATOM 724 N N . SER A 1 95 ? -22.002 11.801 61.641 1.00 44.75 95 SER A N 1
ATOM 725 C CA . SER A 1 95 ? -20.674 11.491 61.107 1.00 44.75 95 SER A CA 1
ATOM 726 C C . SER A 1 95 ? -20.716 11.587 59.585 1.00 44.75 95 SER A C 1
ATOM 728 O O . SER A 1 95 ? -20.885 10.601 58.874 1.00 44.75 95 SER A O 1
ATOM 730 N N . THR A 1 96 ? -20.585 12.814 59.082 1.00 48.16 96 THR A N 1
ATOM 731 C CA . THR A 1 96 ? -20.298 13.086 57.672 1.00 48.16 96 THR A CA 1
ATOM 732 C C . THR A 1 96 ? -18.869 12.628 57.395 1.00 48.16 96 THR A C 1
ATOM 734 O O . THR A 1 96 ? -17.915 13.368 57.623 1.00 48.16 96 THR A O 1
ATOM 737 N N . SER A 1 97 ? -18.693 11.389 56.940 1.00 43.81 97 SER A N 1
ATOM 738 C CA . SER A 1 97 ? -17.405 10.925 56.427 1.00 43.81 97 SER A CA 1
ATOM 739 C C . SER A 1 97 ? -17.128 11.627 55.097 1.00 43.81 97 SER A C 1
ATOM 741 O O . SER A 1 97 ? -17.566 11.190 54.036 1.00 43.81 97 SER A O 1
ATOM 743 N N . THR A 1 98 ? -16.420 12.752 55.161 1.00 45.91 98 THR A N 1
ATOM 744 C CA . THR A 1 98 ? -15.771 13.386 54.014 1.00 45.91 98 THR A CA 1
ATOM 745 C C . THR A 1 98 ? -14.701 12.438 53.484 1.00 45.91 98 THR A C 1
ATOM 747 O O . THR A 1 98 ? -13.589 12.392 54.008 1.00 45.91 98 THR A O 1
ATOM 750 N N . LEU A 1 99 ? -15.040 11.652 52.463 1.00 44.34 99 LEU A N 1
ATOM 751 C CA . LEU A 1 99 ? -14.044 10.973 51.644 1.00 44.34 99 LEU A CA 1
ATOM 752 C C . LEU A 1 99 ? -13.334 12.056 50.818 1.00 44.34 99 LEU A C 1
ATOM 754 O O . LEU A 1 99 ? -13.958 12.701 49.973 1.00 44.34 99 LEU A O 1
ATOM 758 N N . SER A 1 100 ? -12.058 12.309 51.105 1.00 46.53 100 SER A N 1
ATOM 759 C CA . SER A 1 100 ? -11.242 13.208 50.296 1.00 46.53 100 SER A CA 1
ATOM 760 C C . SER A 1 100 ? -11.033 12.582 48.918 1.00 46.53 100 SER A C 1
ATOM 762 O O . SER A 1 100 ? -10.527 11.469 48.778 1.00 46.53 100 SER A O 1
ATOM 764 N N . PHE A 1 101 ? -11.447 13.300 47.878 1.00 42.84 101 PHE A N 1
ATOM 765 C CA . PHE A 1 101 ? -11.063 12.972 46.515 1.00 42.84 101 PHE A CA 1
ATOM 766 C C . PHE A 1 101 ? -9.568 13.258 46.363 1.00 42.84 101 PHE A C 1
ATOM 768 O O . PHE A 1 101 ? -9.131 14.405 46.429 1.00 42.84 101 PHE A O 1
ATOM 775 N N . TYR A 1 102 ? -8.781 12.206 46.162 1.00 42.09 102 TYR A N 1
ATOM 776 C CA . TYR A 1 102 ? -7.470 12.328 45.547 1.00 42.09 102 TYR A CA 1
ATOM 777 C C . TYR A 1 102 ? -7.692 12.692 44.072 1.00 42.09 102 TYR A C 1
ATOM 779 O O . TYR A 1 102 ? -8.134 11.854 43.288 1.00 42.09 102 TYR A O 1
ATOM 787 N N . SER A 1 103 ? -7.448 13.954 43.710 1.00 48.72 103 SER A N 1
ATOM 788 C CA . SER A 1 103 ? -7.343 14.391 42.313 1.00 48.72 103 SER A CA 1
ATOM 789 C C . SER A 1 103 ? -5.952 14.035 41.791 1.00 48.72 103 SER A C 1
ATOM 791 O O . SER A 1 103 ? -4.984 14.651 42.244 1.00 48.72 103 SER A O 1
ATOM 793 N N . PRO A 1 104 ? -5.795 13.107 40.831 1.00 46.38 104 PRO A N 1
ATOM 794 C CA . PRO A 1 104 ? -4.575 13.072 40.046 1.00 46.38 104 PRO A CA 1
ATOM 795 C C . PRO A 1 104 ? -4.538 14.331 39.172 1.00 46.38 104 PRO A C 1
ATOM 797 O O . PRO A 1 104 ? -5.519 14.678 38.510 1.00 46.38 104 PRO A O 1
ATOM 800 N N . ALA A 1 105 ? -3.414 15.043 39.231 1.00 47.03 105 ALA A N 1
ATOM 801 C CA . ALA A 1 105 ? -3.146 16.215 38.415 1.00 47.03 105 ALA A CA 1
ATOM 802 C C . ALA A 1 105 ? -3.413 15.898 36.937 1.00 47.03 105 ALA A C 1
ATOM 804 O O . ALA A 1 105 ? -2.896 14.926 36.390 1.00 47.03 105 ALA A O 1
ATOM 805 N N . VAL A 1 106 ? -4.244 16.728 36.308 1.00 51.06 106 VAL A N 1
ATOM 806 C CA . VAL A 1 106 ? -4.415 16.757 34.859 1.00 51.06 106 VAL A CA 1
ATOM 807 C C . VAL A 1 106 ? -3.093 17.233 34.273 1.00 51.06 106 VAL A C 1
ATOM 809 O O . VAL A 1 106 ? -2.798 18.428 34.273 1.00 51.06 106 VAL A O 1
ATOM 812 N N . ASP A 1 107 ? -2.288 16.287 33.803 1.00 43.72 107 ASP A N 1
ATOM 813 C CA . ASP A 1 107 ? -1.170 16.578 32.921 1.00 43.72 107 ASP A CA 1
ATOM 814 C C . ASP A 1 107 ? -1.767 17.090 31.604 1.00 43.72 107 ASP A C 1
ATOM 816 O O . ASP A 1 107 ? -2.426 16.364 30.855 1.00 43.72 107 ASP A O 1
ATOM 820 N N . SER A 1 108 ? -1.678 18.401 31.404 1.00 52.88 108 SER A N 1
ATOM 821 C CA . SER A 1 108 ? -2.196 19.068 30.216 1.00 52.88 108 SER A CA 1
ATOM 822 C C . SER A 1 108 ? -1.191 18.872 29.084 1.00 52.88 108 SER A C 1
ATOM 824 O O . SER A 1 108 ? -0.079 19.389 29.194 1.00 52.88 108 SER A O 1
ATOM 826 N N . PRO A 1 109 ? -1.532 18.214 27.961 1.00 49.31 109 PRO A N 1
ATOM 827 C CA . PRO A 1 109 ? -0.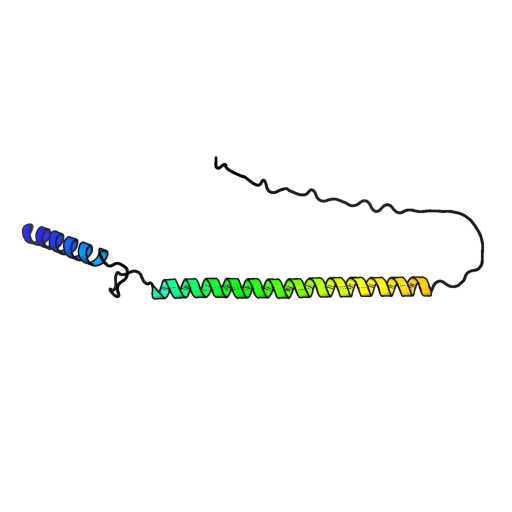679 18.293 26.790 1.00 49.31 109 PRO A CA 1
ATOM 828 C C . PRO A 1 109 ? -0.712 19.734 26.272 1.00 49.31 109 PRO A C 1
ATOM 830 O O . PRO A 1 109 ? -1.755 20.242 25.851 1.00 49.31 109 PRO A O 1
ATOM 833 N N . MET A 1 110 ? 0.447 20.396 26.319 1.00 47.06 110 MET A N 1
ATOM 834 C CA . MET A 1 110 ? 0.701 21.655 25.630 1.00 47.06 110 MET A CA 1
ATOM 835 C C . MET A 1 110 ? 0.244 21.538 24.175 1.00 47.06 110 MET A C 1
ATOM 837 O O . MET A 1 110 ? 0.872 20.885 23.342 1.00 47.06 110 MET A O 1
ATOM 841 N N . ARG A 1 111 ? -0.859 22.213 23.858 1.00 49.78 111 ARG A N 1
ATOM 842 C CA . ARG A 1 111 ? -1.278 22.476 22.489 1.00 49.78 111 ARG A CA 1
ATOM 843 C C . ARG A 1 111 ? -0.330 23.538 21.930 1.00 49.78 111 ARG A C 1
ATOM 845 O O . ARG A 1 111 ? -0.558 24.730 22.104 1.00 49.78 111 ARG A O 1
ATOM 852 N N . SER A 1 112 ? 0.757 23.091 21.305 1.00 49.25 112 SER A N 1
ATOM 853 C CA . SER A 1 112 ? 1.602 23.939 20.462 1.00 49.25 112 SER A CA 1
ATOM 854 C C . SER A 1 112 ? 0.773 24.389 19.259 1.00 49.25 112 SER A C 1
ATOM 856 O O . SER A 1 112 ? 0.530 23.625 18.328 1.00 49.25 112 SER A O 1
ATOM 858 N N . SER A 1 113 ? 0.258 25.613 19.326 1.00 46.91 113 SER A N 1
ATOM 859 C CA . SER A 1 113 ? -0.318 26.319 18.188 1.00 46.91 113 SER A CA 1
ATOM 860 C C . SER A 1 113 ? 0.765 27.245 17.646 1.00 46.91 113 SER A C 1
ATOM 862 O O . SER A 1 113 ? 0.850 28.397 18.065 1.00 46.91 113 SER A O 1
ATOM 864 N N . SER A 1 114 ? 1.609 26.736 16.745 1.00 53.97 114 SER A N 1
ATOM 865 C CA . SER A 1 114 ? 2.409 27.605 15.877 1.00 53.97 114 SER A CA 1
ATOM 866 C C . SER A 1 114 ? 1.490 28.341 14.908 1.00 53.97 114 SER A C 1
ATOM 868 O O . SER A 1 114 ? 0.494 27.795 14.433 1.00 53.97 114 SER A O 1
ATOM 870 N N . GLY A 1 115 ? 1.815 29.612 14.704 1.00 42.06 115 GLY A N 1
ATOM 871 C CA . GLY A 1 115 ? 0.952 30.625 14.125 1.00 42.06 115 GLY A CA 1
ATOM 872 C C . GLY A 1 115 ? 0.661 30.485 12.638 1.00 42.06 115 GLY A C 1
ATOM 873 O O . GLY A 1 115 ? 1.431 29.914 11.872 1.00 42.06 115 GLY A O 1
ATOM 874 N N . VAL A 1 116 ? -0.453 31.107 12.264 1.00 45.03 116 VAL A N 1
ATOM 875 C CA . VAL A 1 116 ? -0.718 31.655 10.936 1.00 45.03 116 VAL A CA 1
ATOM 876 C C . VAL A 1 116 ? -1.547 32.917 11.163 1.00 45.03 116 VAL A C 1
ATOM 878 O O . VAL A 1 116 ? -2.743 32.791 11.408 1.00 45.03 116 VAL A O 1
ATOM 881 N N . ILE A 1 117 ? -0.897 34.086 11.168 1.00 49.00 117 ILE A N 1
ATOM 882 C CA . ILE A 1 117 ? -1.249 35.283 10.377 1.00 49.00 117 ILE A CA 1
ATOM 883 C C . ILE A 1 117 ? 0.068 36.007 10.096 1.00 49.00 117 ILE A C 1
ATOM 885 O O . ILE A 1 117 ? 0.816 36.230 11.075 1.00 49.00 117 ILE A O 1
#

Radius of gyration: 37.05 Å; chains: 1; bounding box: 76×40×101 Å

Secondary structure (DSSP, 8-state):
-HHHHHHHHHHHHHHHHHHHH-TTSSSTTS--HHHHHHHHHHHHHHHHHHHHHHHHHHHHHHHHHHHHHHHHHHHHHHHHHT-----------------------------------

Sequence (117 aa):
PISMGTTCCFYGLDEIGAELEQPFGVDPNDFPLIKMGNSLADDLDCLLRTANKQRVSRRHDLAEEVRHRETMRSIRAHSVASSPSNHVVGTTTSSTSTLSFYSPAVDSPMRSSSGVI

pLDDT: mean 75.75, std 20.86, range [38.94, 97.62]

Organism: NCBI:txid156173